Protein AF-A0A3S0FRH4-F1 (afdb_monomer_lite)

Secondary structure (DSSP, 8-state):
-EEEEEGGGHHHHHHHHHHH-TTTEEEEEEEEPTTSSEEEEEEEE-HHHHHHHHHHHHHH-TT---------

Structure (mmCIF, N/CA/C/O backbone):
data_AF-A0A3S0FRH4-F1
#
_entry.id   AF-A0A3S0FRH4-F1
#
loop_
_atom_site.group_PDB
_atom_site.id
_atom_site.type_symbol
_atom_site.label_atom_id
_atom_site.label_alt_id
_atom_site.label_comp_id
_atom_site.label_asym_id
_atom_site.label_entity_id
_atom_site.label_seq_id
_atom_site.pdbx_PDB_ins_code
_atom_site.Cartn_x
_atom_site.Cartn_y
_atom_site.Cartn_z
_atom_site.occupancy
_atom_site.B_iso_or_equiv
_atom_site.auth_seq_id
_atom_site.auth_comp_id
_atom_site.auth_asym_id
_atom_site.auth_atom_id
_atom_site.pdbx_PDB_model_num
ATOM 1 N N . MET A 1 1 ? 2.555 8.319 -3.641 1.00 75.75 1 MET A N 1
ATOM 2 C CA . MET A 1 1 ? 1.118 7.963 -3.517 1.00 75.75 1 MET A CA 1
ATOM 3 C C . MET A 1 1 ? 0.854 7.340 -2.148 1.00 75.75 1 MET A C 1
ATOM 5 O O . MET A 1 1 ? 1.781 6.778 -1.580 1.00 75.75 1 MET A O 1
ATOM 9 N N . SER A 1 2 ? -0.372 7.402 -1.615 1.00 81.88 2 SER A N 1
ATOM 10 C CA . SER A 1 2 ? -0.765 6.613 -0.436 1.00 81.88 2 SER A CA 1
ATOM 11 C C . SER A 1 2 ? -1.966 5.721 -0.731 1.00 81.88 2 SER A C 1
ATOM 13 O O . SER A 1 2 ? -2.897 6.174 -1.388 1.00 81.88 2 SER A O 1
ATOM 15 N N . VAL A 1 3 ? -1.974 4.500 -0.201 1.00 80.81 3 VAL A N 1
ATOM 16 C CA . VAL A 1 3 ? -3.112 3.570 -0.277 1.00 80.81 3 VAL A CA 1
ATOM 17 C C . VAL A 1 3 ? -3.567 3.245 1.138 1.00 80.81 3 VAL A C 1
ATOM 19 O O . VAL A 1 3 ? -2.742 3.101 2.035 1.00 80.81 3 VAL A O 1
ATOM 22 N N . THR A 1 4 ? -4.876 3.159 1.355 1.00 84.94 4 THR A N 1
ATOM 23 C CA . THR A 1 4 ? -5.436 2.673 2.620 1.00 84.94 4 THR A CA 1
ATOM 24 C C . THR A 1 4 ? -5.916 1.245 2.412 1.00 84.94 4 THR A C 1
ATOM 26 O O . THR A 1 4 ? -6.576 0.940 1.429 1.00 84.94 4 THR A O 1
ATOM 29 N N . ILE A 1 5 ? -5.530 0.339 3.297 1.00 81.44 5 ILE A N 1
ATOM 30 C CA . ILE A 1 5 ? -5.915 -1.071 3.218 1.00 81.44 5 ILE A CA 1
ATOM 31 C C . ILE A 1 5 ? -6.210 -1.593 4.615 1.00 81.44 5 ILE A C 1
ATOM 33 O O . ILE A 1 5 ? -5.641 -1.099 5.587 1.00 81.44 5 ILE A O 1
ATOM 37 N N . ALA A 1 6 ? -7.040 -2.628 4.735 1.00 83.69 6 ALA A N 1
ATOM 38 C CA . ALA A 1 6 ? -7.153 -3.341 6.005 1.00 83.69 6 ALA A CA 1
ATOM 39 C C . ALA A 1 6 ? -5.780 -3.909 6.407 1.00 83.69 6 ALA A C 1
ATOM 41 O O . ALA A 1 6 ? -5.046 -4.436 5.567 1.00 83.69 6 ALA A O 1
ATOM 42 N N . LYS A 1 7 ? -5.442 -3.852 7.697 1.00 82.88 7 LYS A N 1
ATOM 43 C CA . LYS A 1 7 ? -4.132 -4.238 8.247 1.00 82.88 7 LYS A CA 1
ATOM 44 C C . LYS A 1 7 ? -3.705 -5.652 7.845 1.00 82.88 7 LYS A C 1
ATOM 46 O O . LYS A 1 7 ? -2.529 -5.883 7.575 1.00 82.88 7 LYS A O 1
ATOM 51 N N . LYS A 1 8 ? -4.663 -6.580 7.732 1.00 82.88 8 LYS A N 1
ATOM 52 C CA . LYS A 1 8 ? -4.436 -7.966 7.279 1.00 82.88 8 LYS A CA 1
ATOM 53 C C . LYS A 1 8 ? -3.839 -8.075 5.870 1.00 82.88 8 LYS A C 1
ATOM 55 O O . LYS A 1 8 ? -3.234 -9.089 5.546 1.00 82.88 8 LYS A O 1
ATOM 60 N N . TYR A 1 9 ? -3.984 -7.040 5.045 1.00 83.31 9 TYR A N 1
ATOM 61 C CA . TYR A 1 9 ? -3.493 -7.009 3.671 1.00 83.31 9 TYR A CA 1
ATOM 62 C C . TYR A 1 9 ? -2.124 -6.340 3.511 1.00 83.31 9 TYR A C 1
ATOM 64 O O . TYR A 1 9 ? -1.617 -6.277 2.394 1.00 83.31 9 TYR A O 1
ATOM 72 N N . LEU A 1 10 ? -1.503 -5.853 4.592 1.00 83.06 10 LEU A N 1
ATOM 73 C CA . LEU A 1 10 ? -0.224 -5.140 4.514 1.00 83.06 10 LEU A CA 1
ATOM 74 C C . LEU A 1 10 ? 0.885 -5.992 3.883 1.00 83.06 10 LEU A C 1
ATOM 76 O O . LEU A 1 10 ? 1.579 -5.526 2.983 1.00 83.06 10 LEU A O 1
ATOM 80 N N . LEU A 1 11 ? 1.004 -7.254 4.304 1.00 85.19 11 LEU A N 1
ATOM 81 C CA . LEU A 1 11 ? 1.986 -8.186 3.743 1.00 85.19 11 LEU A CA 1
ATOM 82 C C . LEU A 1 11 ? 1.715 -8.482 2.264 1.00 85.19 11 LEU A C 1
ATOM 84 O O . LEU A 1 11 ? 2.645 -8.538 1.466 1.00 85.19 11 LEU A O 1
ATOM 88 N N . LEU A 1 12 ? 0.441 -8.620 1.887 1.00 83.44 12 LEU A N 1
ATOM 89 C CA . LEU A 1 12 ? 0.052 -8.855 0.499 1.00 83.44 12 LEU A CA 1
ATOM 90 C C . LEU A 1 12 ? 0.387 -7.647 -0.385 1.00 83.44 12 LEU A C 1
ATOM 92 O O . LEU A 1 12 ? 0.921 -7.819 -1.475 1.00 83.44 12 LEU A O 1
ATOM 96 N N . LEU A 1 13 ? 0.146 -6.424 0.096 1.00 82.56 13 LEU A N 1
ATOM 97 C CA . LEU A 1 13 ? 0.536 -5.207 -0.616 1.00 82.56 13 LEU A CA 1
ATOM 98 C C . LEU A 1 13 ? 2.056 -5.128 -0.802 1.00 82.56 13 LEU A C 1
ATOM 100 O O . LEU A 1 13 ? 2.513 -4.813 -1.896 1.00 82.56 13 LEU A O 1
ATOM 104 N N . GLN A 1 14 ? 2.839 -5.441 0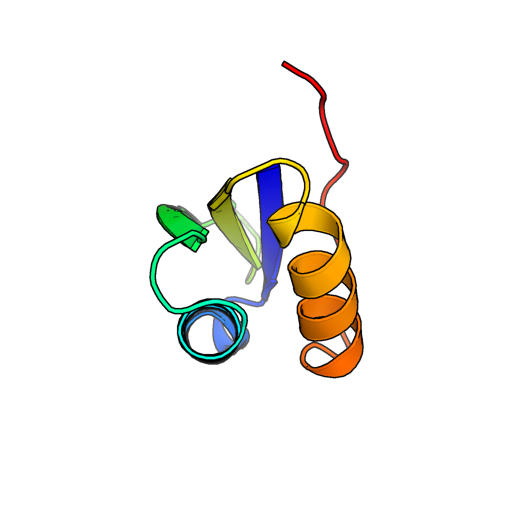.233 1.00 82.12 14 GLN A N 1
ATOM 105 C CA . GLN A 1 14 ? 4.303 -5.463 0.135 1.00 82.12 14 GLN A CA 1
ATOM 106 C C . GLN A 1 14 ? 4.794 -6.501 -0.881 1.00 82.12 14 GLN A C 1
ATOM 108 O O . GLN A 1 14 ? 5.709 -6.214 -1.649 1.00 82.12 14 GLN A O 1
ATOM 113 N N . GLN A 1 15 ? 4.161 -7.677 -0.935 1.00 82.81 15 GLN A N 1
ATOM 114 C CA . GLN A 1 15 ? 4.455 -8.692 -1.949 1.00 82.81 15 GLN A CA 1
ATOM 115 C C . GLN A 1 15 ? 4.110 -8.205 -3.357 1.00 82.81 15 GLN A C 1
ATOM 117 O O . GLN A 1 15 ? 4.944 -8.327 -4.246 1.00 82.81 15 GLN A O 1
ATOM 122 N N . ILE A 1 16 ? 2.928 -7.608 -3.553 1.00 80.38 16 ILE A N 1
ATOM 123 C CA . ILE A 1 16 ? 2.515 -7.021 -4.837 1.00 80.38 16 ILE A CA 1
ATOM 124 C C . ILE A 1 16 ? 3.525 -5.957 -5.281 1.00 80.38 16 ILE A C 1
ATOM 126 O O . ILE A 1 16 ? 3.973 -5.969 -6.423 1.00 80.38 16 ILE A O 1
ATOM 130 N N . VAL A 1 17 ? 3.942 -5.069 -4.380 1.00 79.25 17 VAL A N 1
ATOM 131 C CA . VAL A 1 17 ? 4.960 -4.049 -4.666 1.00 79.25 17 VAL A CA 1
ATOM 132 C C . VAL A 1 17 ? 6.288 -4.688 -5.082 1.00 79.25 17 VAL A C 1
ATOM 134 O O . VAL A 1 17 ? 6.852 -4.294 -6.098 1.00 79.25 17 VAL A O 1
ATOM 137 N N . ALA A 1 18 ? 6.750 -5.709 -4.355 1.00 76.88 18 ALA A N 1
ATOM 138 C CA . ALA A 1 18 ? 8.006 -6.395 -4.651 1.00 76.88 18 ALA A CA 1
ATOM 139 C C . ALA A 1 18 ? 8.006 -7.096 -6.023 1.00 76.88 18 ALA A C 1
ATOM 141 O O . ALA A 1 18 ? 9.043 -7.137 -6.682 1.00 76.88 18 ALA A O 1
ATOM 142 N N . ILE A 1 19 ? 6.860 -7.628 -6.467 1.00 76.06 19 ILE A N 1
ATOM 143 C CA . ILE A 1 19 ? 6.746 -8.315 -7.765 1.00 76.06 19 ILE A CA 1
ATOM 144 C C . ILE A 1 19 ? 6.457 -7.373 -8.942 1.00 76.06 19 ILE A C 1
ATOM 146 O O . ILE A 1 19 ? 6.682 -7.777 -10.079 1.00 76.06 19 ILE A O 1
ATOM 150 N N . THR A 1 20 ? 5.927 -6.162 -8.706 1.00 70.19 20 THR A N 1
ATOM 151 C CA . THR A 1 20 ? 5.363 -5.330 -9.793 1.00 70.19 20 THR A CA 1
ATOM 152 C C . THR A 1 20 ? 6.390 -4.469 -10.530 1.00 70.19 20 THR A C 1
ATOM 154 O O . THR A 1 20 ? 6.109 -4.062 -11.644 1.00 70.19 20 THR A O 1
ATOM 157 N N . ASP A 1 21 ? 7.577 -4.228 -9.981 1.00 65.00 21 ASP A N 1
ATOM 158 C CA . ASP A 1 21 ? 8.747 -3.737 -10.731 1.00 65.00 21 ASP A CA 1
ATOM 159 C C . ASP A 1 21 ? 9.882 -3.587 -9.720 1.00 65.00 21 ASP A C 1
ATOM 161 O O . ASP A 1 21 ? 10.048 -2.523 -9.123 1.00 65.00 21 ASP A O 1
ATOM 165 N N . GLY A 1 22 ? 10.612 -4.679 -9.465 1.00 57.56 22 GLY A N 1
ATOM 166 C CA . GLY A 1 22 ? 11.507 -4.908 -8.315 1.00 57.56 22 GLY A CA 1
ATOM 167 C C . GLY A 1 22 ? 12.634 -3.893 -8.037 1.00 57.56 22 GLY A C 1
ATOM 168 O O . GLY A 1 22 ? 13.531 -4.188 -7.252 1.00 57.56 22 GLY A O 1
ATOM 169 N N . SER A 1 23 ? 12.636 -2.714 -8.658 1.00 61.00 23 SER A N 1
ATOM 170 C CA . SER A 1 23 ? 13.555 -1.599 -8.387 1.00 61.00 23 SER A CA 1
ATOM 171 C C . SER A 1 23 ? 12.900 -0.209 -8.438 1.00 61.00 23 SER A C 1
ATOM 173 O O . SER A 1 23 ? 13.481 0.739 -7.917 1.00 61.00 23 SER A O 1
ATOM 175 N N . GLU A 1 24 ? 11.710 -0.059 -9.032 1.00 66.62 24 GLU A N 1
ATOM 176 C CA . GLU A 1 24 ? 11.082 1.255 -9.254 1.00 66.62 24 GLU A CA 1
ATOM 177 C C . GLU A 1 24 ? 9.967 1.587 -8.258 1.00 66.62 24 GLU A C 1
ATOM 179 O O . GLU A 1 24 ? 9.410 2.681 -8.327 1.00 66.62 24 GLU A O 1
ATOM 184 N N . ILE A 1 25 ? 9.634 0.676 -7.336 1.00 70.31 25 ILE A N 1
ATOM 185 C CA . ILE A 1 25 ? 8.547 0.855 -6.369 1.00 70.31 25 ILE A CA 1
ATOM 186 C C . ILE A 1 25 ? 9.058 0.561 -4.958 1.00 70.31 25 ILE A C 1
ATOM 188 O O . ILE A 1 25 ? 9.459 -0.557 -4.641 1.00 70.31 25 ILE A O 1
ATOM 192 N N . ALA A 1 26 ? 9.004 1.563 -4.085 1.00 72.19 26 ALA A N 1
ATOM 193 C CA . ALA A 1 26 ? 9.414 1.456 -2.693 1.00 72.19 26 ALA A CA 1
ATOM 194 C C . ALA A 1 26 ? 8.239 1.730 -1.750 1.00 72.19 26 ALA A C 1
ATOM 196 O O . ALA A 1 26 ? 7.483 2.689 -1.926 1.00 72.19 26 ALA A O 1
ATOM 197 N N . THR A 1 27 ? 8.116 0.918 -0.698 1.00 77.12 27 THR A N 1
ATOM 198 C CA . THR A 1 27 ? 7.262 1.271 0.443 1.00 77.12 27 THR A CA 1
ATOM 199 C C . THR A 1 27 ? 8.024 2.267 1.310 1.00 77.12 27 THR A C 1
ATOM 201 O O . THR A 1 27 ? 9.026 1.912 1.921 1.00 77.12 27 THR A O 1
ATOM 204 N N . LEU A 1 28 ? 7.561 3.515 1.347 1.00 80.19 28 LEU A N 1
ATOM 205 C CA . LEU A 1 28 ? 8.204 4.601 2.093 1.00 80.19 28 LEU A CA 1
ATOM 206 C C . LEU A 1 28 ? 7.836 4.574 3.582 1.00 80.19 28 LEU A C 1
ATOM 208 O O . LEU A 1 28 ? 8.574 5.087 4.415 1.00 80.19 28 LEU A O 1
ATOM 212 N N . GLY A 1 29 ? 6.695 3.971 3.919 1.00 83.69 29 GLY A N 1
ATOM 213 C CA . GLY A 1 29 ? 6.247 3.802 5.295 1.00 83.69 29 GLY A CA 1
ATOM 214 C C . GLY A 1 29 ? 4.809 3.310 5.384 1.00 83.69 29 GLY A C 1
ATOM 215 O O . GLY A 1 29 ? 4.096 3.228 4.380 1.00 83.69 29 GLY A O 1
ATOM 216 N N . SER A 1 30 ? 4.368 3.019 6.604 1.00 87.00 30 SER A N 1
ATOM 217 C CA . SER A 1 30 ? 2.978 2.677 6.901 1.00 87.00 30 SER A CA 1
ATOM 218 C C . SER A 1 30 ? 2.557 3.202 8.270 1.00 87.00 30 SER A C 1
ATOM 220 O O . SER A 1 30 ? 3.330 3.104 9.219 1.00 87.00 30 SER A O 1
ATOM 222 N N . GLU A 1 31 ? 1.327 3.692 8.385 1.00 90.44 31 GLU A N 1
ATOM 223 C CA . GLU A 1 31 ? 0.739 4.232 9.613 1.00 90.44 31 GLU A CA 1
ATOM 224 C C . GLU A 1 31 ? -0.638 3.605 9.865 1.00 90.44 31 GLU A C 1
ATOM 226 O O . GLU A 1 31 ? -1.461 3.494 8.955 1.00 90.44 31 GLU A O 1
ATOM 231 N N . ALA A 1 32 ? -0.903 3.184 11.103 1.00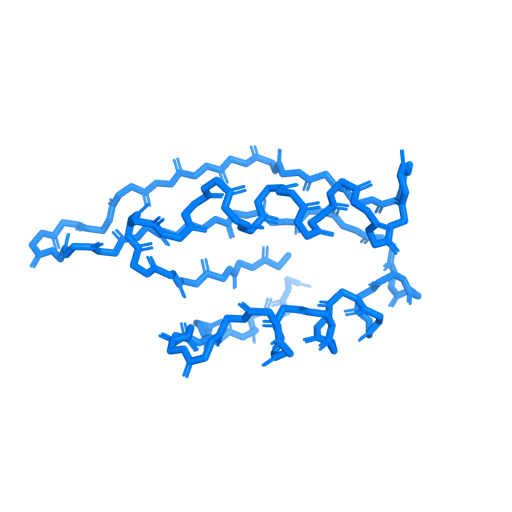 88.25 32 ALA A N 1
ATOM 232 C CA . ALA A 1 32 ? -2.221 2.694 11.496 1.00 88.25 32 ALA A CA 1
ATOM 233 C C . ALA 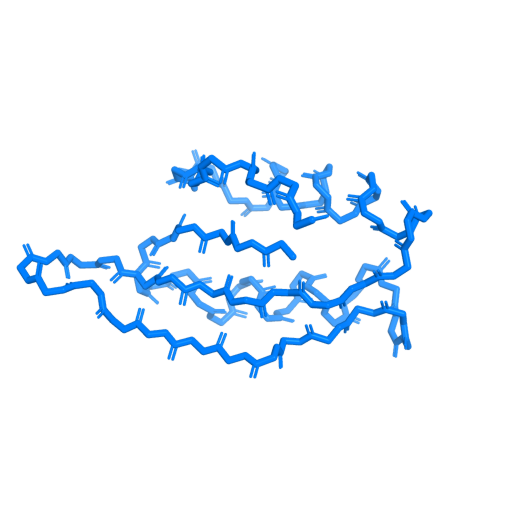A 1 32 ? -3.217 3.857 11.610 1.00 88.25 32 ALA A C 1
ATOM 235 O O . ALA A 1 32 ? -2.905 4.880 12.214 1.00 88.25 32 ALA A O 1
ATOM 236 N N . ILE A 1 33 ? -4.426 3.690 11.074 1.00 85.50 33 ILE A N 1
ATOM 237 C CA . ILE A 1 33 ? -5.472 4.712 11.172 1.00 85.50 33 ILE A CA 1
ATOM 238 C C . ILE A 1 33 ? -6.168 4.577 12.538 1.00 85.50 33 ILE A C 1
ATOM 240 O O . ILE A 1 33 ? -6.725 3.512 12.822 1.00 85.50 33 ILE A O 1
ATOM 244 N N . PRO A 1 34 ? -6.171 5.620 13.393 1.00 85.56 34 PRO A N 1
ATOM 245 C CA . PR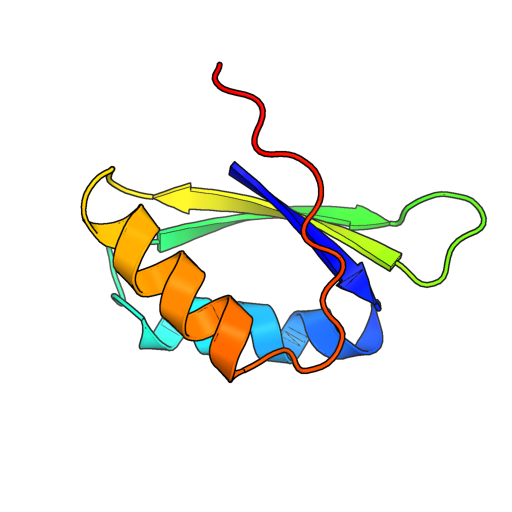O A 1 34 ? -6.809 5.553 14.706 1.00 85.56 34 PRO A CA 1
ATOM 246 C C . PRO A 1 34 ? -8.293 5.182 14.611 1.00 85.56 34 PRO A C 1
ATOM 248 O O . PRO A 1 34 ? -9.029 5.744 13.803 1.00 85.56 34 PRO A O 1
ATOM 251 N N . GLY A 1 35 ? -8.737 4.236 15.443 1.00 86.50 35 GLY A N 1
ATOM 252 C CA . GLY A 1 35 ? -10.133 3.781 15.465 1.00 86.50 35 GLY A CA 1
ATOM 253 C C . GLY A 1 35 ? -10.554 2.917 14.269 1.00 86.50 35 GLY A C 1
ATOM 254 O O . GLY A 1 35 ? -11.744 2.664 14.105 1.00 86.50 35 GLY A O 1
ATOM 255 N N . SER A 1 36 ? -9.610 2.457 13.442 1.00 83.19 36 SER A N 1
ATOM 256 C CA . SER A 1 36 ? -9.869 1.617 12.271 1.00 83.19 36 SER A CA 1
ATOM 257 C C . SER A 1 36 ? -8.951 0.391 12.250 1.00 83.19 36 SER A C 1
ATOM 259 O O . SER A 1 36 ? -7.819 0.435 12.726 1.00 83.19 36 SER A O 1
ATOM 261 N N . GLU A 1 37 ? -9.404 -0.703 11.635 1.00 85.31 37 GLU A N 1
ATOM 262 C CA . GLU A 1 37 ? -8.545 -1.854 11.312 1.00 85.31 37 GLU A CA 1
ATOM 263 C C . GLU A 1 37 ? -7.700 -1.627 10.044 1.00 85.31 37 GLU A C 1
ATOM 265 O O . GLU A 1 37 ? -7.141 -2.570 9.478 1.00 85.31 37 GLU A O 1
ATOM 270 N N . SER A 1 38 ? -7.598 -0.380 9.586 1.00 84.75 38 SER A N 1
ATOM 271 C CA . SER A 1 38 ? -6.893 0.009 8.371 1.00 84.75 38 SER A CA 1
ATOM 272 C C . SER A 1 38 ? -5.521 0.620 8.640 1.00 84.75 38 SER A C 1
ATOM 274 O O . SER A 1 38 ? -5.240 1.206 9.686 1.00 84.75 38 SER A O 1
ATOM 276 N N . VAL A 1 39 ? -4.653 0.496 7.644 1.00 86.81 39 VAL A N 1
ATOM 277 C CA . VAL A 1 39 ? -3.309 1.061 7.601 1.00 86.81 39 VAL A CA 1
ATOM 278 C C . VAL A 1 39 ? -3.191 1.888 6.330 1.00 86.81 39 VAL A C 1
ATOM 280 O O . VAL A 1 39 ? -3.578 1.445 5.246 1.00 86.81 39 VAL A O 1
ATOM 283 N N . ARG A 1 40 ? -2.643 3.092 6.461 1.00 87.50 40 ARG A N 1
ATOM 284 C CA . ARG A 1 40 ? -2.207 3.917 5.342 1.00 87.50 40 ARG A CA 1
ATOM 285 C C . ARG A 1 40 ? -0.775 3.546 4.992 1.00 87.50 40 ARG A C 1
ATOM 287 O O . ARG A 1 40 ? 0.083 3.526 5.865 1.00 87.50 40 ARG A O 1
ATOM 294 N N . VAL A 1 41 ? -0.512 3.261 3.725 1.00 85.44 41 VAL A N 1
ATOM 295 C CA . VAL A 1 41 ? 0.807 2.877 3.215 1.00 85.44 41 VAL A CA 1
ATOM 296 C C . VAL A 1 41 ? 1.243 3.891 2.171 1.00 85.44 41 VAL A C 1
ATOM 298 O O . VAL A 1 41 ? 0.496 4.163 1.232 1.00 85.44 41 VAL A O 1
ATOM 301 N N . TRP A 1 42 ? 2.442 4.448 2.324 1.00 86.88 42 TRP A N 1
ATOM 302 C CA . TRP A 1 42 ? 3.037 5.353 1.343 1.00 86.88 42 TRP A CA 1
ATOM 303 C C . TRP A 1 42 ? 3.924 4.578 0.378 1.00 86.88 42 TRP A C 1
ATOM 305 O O . TRP A 1 42 ? 4.819 3.842 0.789 1.00 86.88 42 TRP A O 1
ATOM 315 N N . LEU A 1 43 ? 3.674 4.777 -0.912 1.00 83.50 43 LEU A N 1
ATOM 316 C CA . LEU A 1 43 ? 4.382 4.145 -2.017 1.00 83.50 43 LEU A CA 1
ATOM 317 C C . LEU A 1 43 ? 5.085 5.235 -2.833 1.00 83.50 43 LEU A C 1
ATOM 319 O O . LEU A 1 43 ? 4.451 6.211 -3.257 1.00 83.50 43 LEU A O 1
ATOM 323 N N . GLY A 1 44 ? 6.391 5.072 -3.024 1.00 79.75 44 GLY A N 1
ATOM 324 C CA . GLY A 1 44 ? 7.213 5.874 -3.923 1.00 79.75 44 GLY A CA 1
ATOM 325 C C . GLY A 1 44 ? 7.460 5.094 -5.205 1.00 79.75 44 GLY A C 1
ATOM 326 O O . GLY A 1 44 ? 7.850 3.933 -5.127 1.00 79.75 44 GLY A O 1
ATOM 327 N N . PHE A 1 45 ? 7.205 5.703 -6.361 1.00 74.81 45 PHE A N 1
ATOM 328 C CA . PHE A 1 45 ? 7.420 5.060 -7.655 1.00 74.81 45 PHE A CA 1
ATOM 329 C C . PHE A 1 45 ? 7.646 6.056 -8.795 1.00 74.81 45 PHE A C 1
ATOM 331 O O . PHE A 1 45 ? 7.250 7.220 -8.692 1.00 74.81 45 PHE A O 1
ATOM 338 N N . SER A 1 46 ? 8.260 5.582 -9.886 1.00 69.06 46 SER A N 1
ATOM 339 C CA . SER A 1 46 ? 8.333 6.309 -11.161 1.00 69.06 46 SER A CA 1
ATOM 340 C C . SER A 1 46 ? 6.931 6.429 -11.780 1.00 69.06 46 SER A C 1
ATOM 342 O O . SER A 1 46 ? 6.090 5.548 -11.609 1.00 69.06 46 SER A O 1
ATOM 344 N N . GLN A 1 47 ? 6.646 7.502 -12.525 1.00 66.75 47 GLN A N 1
ATOM 345 C CA . GLN A 1 47 ? 5.306 7.731 -13.092 1.00 66.75 47 GLN A CA 1
ATOM 346 C C . GLN A 1 47 ? 4.829 6.562 -13.979 1.00 66.75 47 GLN A C 1
ATOM 348 O O . GLN A 1 47 ? 3.644 6.247 -13.995 1.00 66.75 47 GLN A O 1
ATOM 353 N N . ARG A 1 48 ? 5.763 5.870 -14.646 1.00 67.31 48 ARG A N 1
ATOM 354 C CA . ARG A 1 48 ? 5.501 4.689 -15.480 1.00 67.31 48 ARG A CA 1
ATOM 355 C C . ARG A 1 48 ? 5.134 3.451 -14.656 1.00 67.31 48 ARG A C 1
ATOM 357 O O . ARG A 1 48 ? 4.244 2.705 -15.049 1.00 67.31 48 ARG A O 1
ATOM 364 N N . ALA A 1 49 ? 5.783 3.263 -13.508 1.00 67.62 49 ALA A N 1
ATOM 365 C CA . ALA A 1 49 ? 5.487 2.175 -12.580 1.00 67.62 49 ALA A CA 1
ATOM 366 C C . ALA A 1 49 ? 4.142 2.370 -11.849 1.00 67.62 49 ALA A C 1
ATOM 368 O O . ALA A 1 49 ? 3.544 1.400 -11.383 1.00 67.62 49 ALA A O 1
ATOM 369 N N . GLY A 1 50 ? 3.627 3.606 -11.788 1.00 70.12 50 GLY A N 1
ATOM 370 C CA . GLY A 1 50 ? 2.359 3.937 -11.132 1.00 70.12 50 GLY A CA 1
ATOM 371 C C . GLY A 1 50 ? 1.135 3.229 -11.720 1.00 70.12 50 GLY A C 1
ATOM 372 O O . GLY A 1 50 ? 0.333 2.679 -10.965 1.00 70.12 50 GLY A O 1
ATOM 373 N N . ASP A 1 51 ? 1.008 3.184 -13.049 1.00 73.62 51 ASP A N 1
ATOM 374 C CA . ASP A 1 51 ? -0.151 2.568 -13.716 1.00 73.62 51 ASP A CA 1
ATOM 375 C C . ASP A 1 51 ? -0.151 1.037 -13.566 1.00 73.62 51 ASP A C 1
ATOM 377 O O . ASP A 1 51 ? -1.176 0.429 -13.232 1.00 73.62 51 ASP A O 1
ATOM 381 N N . SER A 1 52 ? 1.019 0.411 -13.739 1.00 74.19 52 SER A N 1
ATOM 382 C CA . SER A 1 52 ? 1.214 -1.029 -13.529 1.00 74.19 52 SER A CA 1
ATOM 383 C C . SER A 1 52 ? 0.927 -1.427 -12.082 1.00 74.19 52 SER A C 1
ATOM 385 O O . SER A 1 52 ? 0.195 -2.391 -11.837 1.00 74.19 52 SER A O 1
ATOM 387 N N . LEU A 1 53 ? 1.432 -0.645 -11.122 1.00 76.44 53 LEU A N 1
ATOM 388 C CA . LEU A 1 53 ? 1.189 -0.846 -9.698 1.00 76.44 53 LEU A CA 1
ATOM 389 C C . LEU A 1 53 ? -0.293 -0.730 -9.355 1.00 76.44 53 LEU A C 1
ATOM 391 O O . LEU A 1 53 ? -0.827 -1.597 -8.671 1.00 76.44 53 LEU A O 1
ATOM 395 N N . MET A 1 54 ? -0.985 0.289 -9.860 1.00 76.75 54 MET A N 1
ATOM 396 C CA . MET A 1 54 ? -2.416 0.453 -9.606 1.00 76.75 54 MET A CA 1
ATOM 397 C C . MET A 1 54 ? -3.237 -0.722 -10.129 1.00 76.75 54 MET A C 1
ATOM 399 O O . MET A 1 54 ? -4.097 -1.238 -9.413 1.00 76.75 54 MET A O 1
ATOM 403 N N . SER A 1 55 ? -2.936 -1.197 -11.338 1.00 77.44 55 SER A N 1
ATOM 404 C CA . SER A 1 55 ? -3.56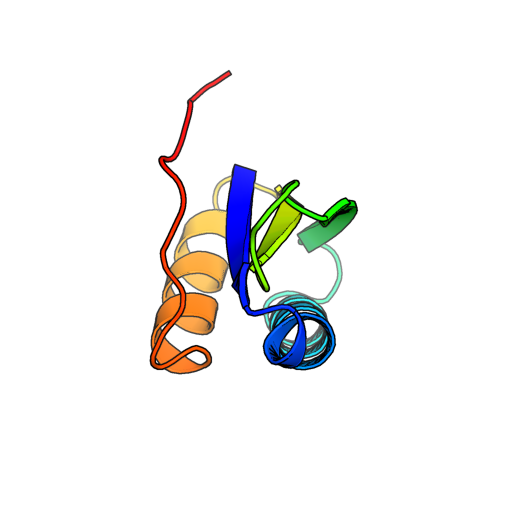8 -2.397 -11.891 1.00 77.44 55 SER A CA 1
ATOM 405 C C . SER A 1 55 ? -3.282 -3.638 -11.032 1.00 77.44 55 SER A C 1
ATOM 407 O O . SER A 1 55 ? -4.194 -4.421 -10.757 1.00 77.44 55 SER A O 1
ATOM 409 N N . ALA A 1 56 ? -2.045 -3.818 -10.560 1.00 77.69 56 ALA A N 1
ATOM 410 C CA . ALA A 1 56 ? -1.669 -4.948 -9.712 1.00 77.69 56 ALA A CA 1
ATOM 411 C C . ALA A 1 56 ? -2.349 -4.905 -8.331 1.00 77.69 56 ALA A C 1
ATOM 413 O O . ALA A 1 56 ? -2.875 -5.920 -7.874 1.00 77.69 56 ALA A O 1
ATOM 414 N N . ILE A 1 57 ? -2.418 -3.729 -7.698 1.00 76.25 57 ILE A N 1
ATOM 415 C CA . ILE A 1 57 ? -3.108 -3.529 -6.417 1.00 76.25 57 ILE A CA 1
ATOM 416 C C . ILE A 1 57 ? -4.611 -3.791 -6.589 1.00 76.25 57 ILE A C 1
ATOM 418 O O . ILE A 1 57 ? -5.176 -4.544 -5.802 1.00 76.25 57 ILE A O 1
ATOM 422 N N . MET A 1 58 ? -5.259 -3.263 -7.637 1.00 75.94 58 MET A N 1
ATOM 423 C CA . MET A 1 58 ? -6.688 -3.516 -7.897 1.00 75.94 58 MET A CA 1
ATOM 424 C C . MET A 1 58 ? -7.006 -4.991 -8.163 1.00 75.94 58 MET A C 1
ATOM 426 O O . MET A 1 58 ? -8.070 -5.462 -7.771 1.00 75.94 58 MET A O 1
ATOM 430 N N . ARG A 1 59 ? -6.095 -5.740 -8.794 1.00 75.75 59 ARG A N 1
ATOM 431 C CA . ARG A 1 59 ? -6.269 -7.185 -9.023 1.00 75.75 59 ARG A CA 1
ATOM 432 C C . ARG A 1 59 ? -6.004 -8.023 -7.774 1.00 75.75 59 ARG A C 1
ATOM 434 O O . ARG A 1 59 ? -6.669 -9.034 -7.573 1.00 75.75 59 ARG A O 1
ATOM 441 N N . GLY A 1 60 ? -5.017 -7.638 -6.968 1.00 69.94 60 GLY A N 1
ATOM 442 C CA . GLY A 1 60 ? -4.568 -8.413 -5.810 1.00 69.94 60 GLY A CA 1
ATOM 443 C C . GLY A 1 60 ? -5.330 -8.122 -4.517 1.00 69.94 60 GLY A C 1
ATOM 444 O O . GLY A 1 60 ? -5.318 -8.949 -3.609 1.00 69.94 60 GLY A O 1
ATOM 445 N N . LEU A 1 61 ? -5.998 -6.969 -4.415 1.00 69.19 61 LEU A N 1
ATOM 446 C CA . LEU A 1 61 ? -6.692 -6.535 -3.203 1.00 69.19 61 LEU A CA 1
ATOM 447 C C . LEU A 1 61 ? -8.202 -6.404 -3.449 1.00 69.19 61 LEU A C 1
ATOM 449 O O . LEU A 1 61 ? -8.679 -5.308 -3.740 1.00 69.19 61 LEU A O 1
ATOM 453 N N . PRO A 1 62 ? -8.980 -7.491 -3.265 1.00 56.75 62 PRO A N 1
ATOM 454 C CA . PRO A 1 62 ? -10.415 -7.517 -3.571 1.00 56.75 62 PRO A CA 1
ATOM 455 C C . PRO A 1 62 ? -11.275 -6.567 -2.712 1.00 56.75 62 PRO A C 1
ATOM 457 O O . PRO A 1 62 ? -12.443 -6.363 -3.024 1.00 56.75 62 PRO A O 1
ATOM 460 N N . HIS A 1 63 ? -10.711 -5.959 -1.659 1.00 56.78 63 HIS A N 1
ATOM 461 C CA . HIS A 1 63 ? -11.392 -5.009 -0.766 1.00 56.78 63 HIS A CA 1
ATOM 462 C C . HIS A 1 63 ? -10.494 -3.834 -0.330 1.00 56.78 63 HIS A C 1
ATOM 464 O O . HIS A 1 63 ? -10.646 -3.309 0.773 1.00 56.78 63 HIS A O 1
ATOM 470 N N . GLY A 1 64 ? -9.504 -3.447 -1.140 1.00 53.69 64 GLY A N 1
ATOM 471 C CA . GLY A 1 64 ? -8.708 -2.252 -0.850 1.00 53.69 64 GLY A CA 1
ATOM 472 C C . GLY A 1 64 ? -9.544 -0.986 -1.050 1.00 53.69 64 GLY A C 1
ATOM 473 O O . GLY A 1 64 ? -9.900 -0.667 -2.179 1.00 53.69 64 GLY A O 1
ATOM 474 N N . GLU A 1 65 ? -9.856 -0.245 0.015 1.00 54.38 65 GLU A N 1
ATOM 475 C CA . GLU A 1 65 ? -10.378 1.120 -0.123 1.00 54.38 65 GLU A CA 1
ATOM 476 C C . GLU A 1 65 ? -9.234 2.051 -0.536 1.00 54.38 65 GLU A C 1
ATOM 478 O O . GLU A 1 65 ? -8.466 2.550 0.287 1.00 54.38 65 GLU A O 1
ATOM 483 N N . PHE A 1 66 ? -9.093 2.285 -1.840 1.00 56.12 66 PHE A N 1
ATOM 484 C CA . PHE A 1 66 ? -8.067 3.171 -2.383 1.00 56.12 66 PHE A CA 1
ATOM 485 C C . PHE A 1 66 ? -8.280 4.607 -1.892 1.00 56.12 66 PHE A C 1
ATOM 487 O O . PHE A 1 66 ? -9.053 5.382 -2.453 1.00 56.12 66 PHE A O 1
ATOM 494 N N . GLY A 1 67 ? -7.576 4.965 -0.818 1.00 48.56 67 GLY A N 1
ATOM 495 C CA . GLY A 1 67 ? -7.491 6.335 -0.335 1.00 48.56 67 GLY A CA 1
ATOM 496 C C . GLY A 1 67 ? -7.023 7.272 -1.451 1.00 48.56 67 GLY A C 1
ATOM 497 O O . GLY A 1 67 ? -6.006 7.025 -2.094 1.00 48.56 67 GLY A O 1
ATOM 498 N N . ARG A 1 68 ? -7.814 8.328 -1.666 1.00 43.34 68 ARG A N 1
ATOM 499 C CA . ARG A 1 68 ? -7.676 9.413 -2.648 1.00 43.34 68 ARG A CA 1
ATOM 500 C C . ARG A 1 68 ? -6.222 9.706 -3.051 1.00 43.34 68 ARG A C 1
ATOM 502 O O . ARG A 1 68 ? -5.398 10.063 -2.212 1.00 43.34 68 ARG A O 1
ATOM 509 N N . ILE A 1 69 ? -5.951 9.636 -4.357 1.00 40.12 69 ILE A N 1
ATOM 510 C CA . ILE A 1 69 ? -4.723 10.148 -4.974 1.00 40.12 69 ILE A CA 1
ATOM 511 C C . ILE A 1 69 ? -4.701 11.662 -4.733 1.00 40.12 69 ILE A C 1
ATOM 513 O O . ILE A 1 69 ? -5.472 12.398 -5.348 1.00 40.12 69 ILE A O 1
ATOM 517 N N . MET A 1 70 ? -3.868 12.130 -3.806 1.00 29.94 70 MET A N 1
ATOM 518 C CA . MET A 1 70 ? -3.520 13.546 -3.736 1.00 29.94 70 MET A CA 1
ATOM 519 C C . MET A 1 70 ? -2.251 13.757 -4.568 1.00 29.94 70 MET A C 1
ATOM 521 O O . MET A 1 70 ? -1.227 13.149 -4.238 1.00 29.94 70 MET A O 1
ATOM 525 N N . PRO A 1 71 ? -2.310 14.548 -5.656 1.00 29.03 71 PRO A N 1
ATOM 526 C CA . PRO A 1 71 ? -1.101 15.050 -6.286 1.00 29.03 71 PRO A CA 1
ATOM 527 C C . PRO A 1 71 ? -0.405 15.973 -5.280 1.00 29.03 71 PRO A C 1
ATOM 529 O O . PRO A 1 71 ? -1.069 16.770 -4.614 1.00 29.03 71 PRO A O 1
ATOM 532 N N . VAL A 1 72 ? 0.907 15.795 -5.131 1.00 37.94 72 VAL A N 1
ATOM 533 C CA . VAL A 1 72 ? 1.776 16.772 -4.464 1.00 37.94 72 VAL A CA 1
ATOM 534 C C . VAL A 1 72 ? 2.182 17.799 -5.505 1.00 37.94 72 VAL A C 1
ATOM 536 O O . VAL A 1 72 ? 2.520 17.351 -6.626 1.00 37.94 72 VAL A O 1
#

Radius of gyration: 11.34 Å; chains: 1; bounding box: 25×26×31 Å

pLDDT: mean 73.4, std 13.98, range [29.03, 90.44]

Foldseek 3Di:
DKWKAQPVCPVVLVVLQCPQDNPFKDFPDWDDDPPDSIIITDIGGDPVSVVSSVVSCVVRHVDTPGDDDDDD

Sequence (72 aa):
MSVTIAKKYLLLLQQIVAITDGSEIATLGSE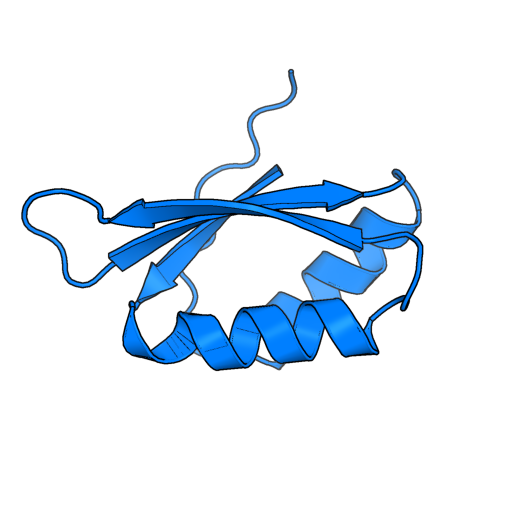AIPGSESVRVWLGFSQRAGDSLMSAIMRGLPHGEFGRIMPV